Protein 1OV9 (pdb70)

Sequence (93 aa):
EITKTLLNIRSLRAYARELTIEQLEEALDKLTTVVQERKEAEAEEEITKTLLNIRSLRAYARELTIEQLEEALDKLTTVVQERKEAEAEEIAA

Nearest PDB structures (foldseek):
  1ov9-assembly1_A  TM=1.023E+00  e=1.925E-05  Vibrio cholerae
  1ov9-assembly1_B  TM=1.021E+00  e=7.893E-06  Vibrio cholerae

InterPro domains:
  IPR001801 DNA-binding protein H-NS-like [PIRSF002096] (3-137)
  IPR027444 DNA-binding protein H-NS-like, C-terminal domain [PF00816] (95-136)
  IPR027444 DNA-binding protein H-NS-like, C-terminal domain [SM00528] (90-137)
  IPR027454 Histone-like protein H-NS, N-terminal [G3DSA:1.10.287.1050] (1-83)
  IPR037150 Histone-like protein H-NS, C-terminal domain superfamily [G3DSA:4.10.430.10] (94-137)
  IPR054180 DNA-binding protein H-NS-like, N-terminal domain [PF22470] (3-80)

Radius of gyration: 13.74 Å; Cα contacts (8 Å, |Δi|>4): 67; chains: 2; bounding box: 31×22×45 Å

GO terms:
  GO:0000976 transcription cis-regulatory region binding (F, IPI)
  GO:0032993 protein-DNA complex (C, IPI)
  GO:0001217 DNA-binding transcription repressor activity (F, IPI)

Foldseek 3Di:
DVVVQVVDPVNVVVVCVVDDPVVVVVVVVVVVVVVVVVVVVVVVD/DVCCLVVPPVNVVVVCVVDDVVVVVVVVVVVVVVVVVVVVVVVVVPVD

B-factor: mean 50.63, std 19.45, range [20.98, 100.31]

Solvent-accessible surface area: 5938 Å² total; per-residue (Å²): 173,20,37,156,20,0,45,67,47,163,42,0,94,67,30,0,150,112,8,68,22,130,54,2,73,76,0,31,92,40,1,53,54,3,1,95,68,54,73,122,47,86,81,157,172,142,34,19,134,17,0,37,71,53,154,32,0,89,46,24,1,181,142,11,67,38,111,61,0,66,62,0,30,94,59,1,55,62,0,4,94,75,40,84,124,59,68,45,107,123,128,91,112

Organism: Vibrio cholerae serotype O1 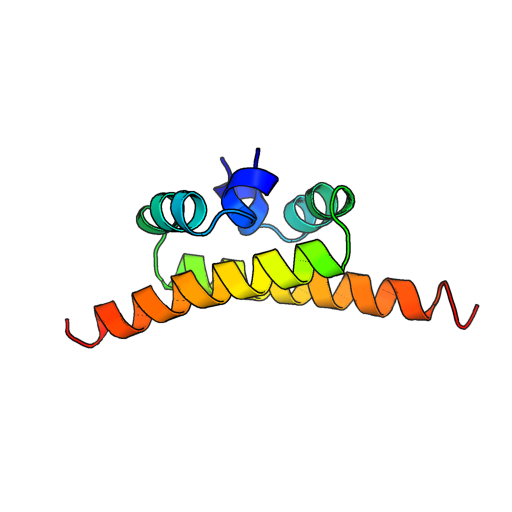(strain ATCC 39315 / El Tor Inaba N16961) (NCBI:txid243277)

Structure (mmCIF, N/CA/C/O backbone):
data_1OV9
#
_entry.id   1OV9
#
_cell.length_a   37.085
_cell.length_b   49.192
_cell.length_c   101.389
_cell.angle_alpha   90.00
_cell.angle_beta   90.00
_cell.angle_gamma   90.00
#
_symmetry.space_group_name_H-M   'I 2 2 2'
#
loop_
_entity.id
_entity.type
_entity.pdbx_description
1 polymer 'VicH protein'
2 water water
#
loop_
_atom_site.group_PDB
_atom_site.id
_atom_site.type_symbol
_atom_site.label_atom_id
_atom_site.label_alt_id
_atom_site.label_comp_id
_atom_site.label_asym_id
_atom_site.label_entity_id
_atom_site.label_seq_id
_atom_site.pdbx_PDB_ins_code
_atom_site.Cartn_x
_atom_site.Cartn_y
_atom_site.Cartn_z
_atom_site.occupancy
_atom_site.B_iso_or_equiv
_atom_site.auth_seq_id
_atom_site.auth_comp_id
_atom_site.auth_asym_id
_atom_site.auth_atom_id
_atom_site.pdbx_PDB_model_num
ATOM 1 N N . GLU A 1 2 ? 31.961 18.007 90.743 1.00 78.35 2 GLU A N 1
ATOM 2 C CA . GLU A 1 2 ? 32.911 17.918 89.594 1.00 78.28 2 GLU A CA 1
ATOM 3 C C . GLU A 1 2 ? 32.491 16.808 88.634 1.00 76.12 2 GLU A C 1
ATOM 4 O O . GLU A 1 2 ? 32.705 16.903 87.423 1.00 75.31 2 GLU A O 1
ATOM 10 N N . ILE A 1 3 ? 31.902 15.755 89.180 1.00 74.36 3 ILE A N 1
ATOM 11 C CA . ILE A 1 3 ? 31.397 14.652 88.371 1.00 69.93 3 ILE A CA 1
ATOM 12 C C . ILE A 1 3 ? 30.094 15.197 87.780 1.00 68.80 3 ILE A C 1
ATOM 13 O O . ILE A 1 3 ? 29.491 14.586 86.889 1.00 68.16 3 ILE A O 1
ATOM 18 N N . THR A 1 4 ? 29.686 16.363 88.272 1.00 65.52 4 THR A N 1
ATOM 19 C CA . THR A 1 4 ? 28.447 16.992 87.855 1.00 64.28 4 THR A CA 1
ATOM 20 C C . THR A 1 4 ? 28.463 17.806 86.560 1.00 63.37 4 THR A C 1
ATOM 21 O O . THR A 1 4 ? 27.442 17.957 85.904 1.00 67.65 4 THR A O 1
ATOM 25 N N . LYS A 1 5 ? 29.610 18.358 86.188 1.00 60.99 5 LYS A N 1
ATOM 26 C CA . LYS A 1 5 ? 29.654 19.129 84.950 1.00 59.59 5 LYS A CA 1
ATOM 27 C C . LYS A 1 5 ? 29.852 18.196 83.750 1.00 55.84 5 LYS A C 1
ATOM 28 O O . LYS A 1 5 ? 29.692 18.585 82.582 1.00 50.95 5 LYS A O 1
ATOM 34 N N . THR A 1 6 ? 30.220 16.956 84.052 1.00 53.04 6 THR A N 1
ATOM 35 C CA . THR A 1 6 ? 30.436 15.951 83.031 1.00 48.30 6 THR A CA 1
ATOM 36 C C . THR A 1 6 ? 29.115 15.272 82.717 1.00 44.21 6 THR A C 1
ATOM 37 O O . THR A 1 6 ? 28.676 15.250 81.571 1.00 44.14 6 THR A O 1
ATOM 41 N N . LEU A 1 7 ? 28.475 14.760 83.763 1.00 40.35 7 LEU A N 1
ATOM 42 C CA . LEU A 1 7 ? 27.219 14.066 83.622 1.00 38.75 7 LEU A CA 1
ATOM 43 C C . LEU A 1 7 ? 26.117 14.916 83.021 1.00 38.15 7 LEU A C 1
ATOM 44 O O . LEU A 1 7 ? 25.286 14.386 82.282 1.00 38.01 7 LEU A O 1
ATOM 49 N N . LEU A 1 8 ? 26.102 16.204 83.317 1.00 36.99 8 LEU A N 1
ATOM 50 C CA . LEU A 1 8 ? 25.031 17.070 82.834 1.00 36.62 8 LEU A CA 1
ATOM 51 C C . LEU A 1 8 ? 25.287 17.779 81.525 1.00 34.76 8 LEU A C 1
ATOM 52 O O . LEU A 1 8 ? 24.525 18.647 81.116 1.00 37.81 8 LEU A O 1
ATOM 57 N N . ASN A 1 9 ? 26.377 17.402 80.851 1.00 36.14 9 ASN A N 1
ATOM 58 C CA . ASN A 1 9 ? 26.709 17.968 79.546 1.00 36.33 9 ASN A CA 1
ATOM 59 C C . ASN A 1 9 ? 27.106 16.810 78.615 1.00 32.26 9 ASN A C 1
ATOM 60 O O . ASN A 1 9 ? 28.109 16.154 78.821 1.00 34.33 9 ASN A O 1
ATOM 65 N N . ILE A 1 10 ? 26.302 16.555 77.589 1.00 34.10 10 ILE A N 1
ATOM 66 C CA . ILE A 1 10 ? 26.597 15.463 76.678 1.00 36.23 10 ILE A CA 1
ATOM 67 C C . ILE A 1 10 ? 28.009 15.506 76.042 1.00 38.79 10 ILE A C 1
ATOM 68 O O . ILE A 1 10 ? 28.657 14.464 75.898 1.00 35.92 10 ILE A O 1
ATOM 73 N N . ARG A 1 11 ? 28.506 16.697 75.683 1.00 38.73 11 ARG A N 1
ATOM 74 C CA . ARG A 1 11 ? 29.826 16.822 75.057 1.00 42.44 11 ARG A CA 1
ATOM 75 C C . ARG A 1 11 ? 30.938 16.315 75.964 1.00 40.18 11 ARG A C 1
ATOM 76 O O . ARG A 1 11 ? 31.818 15.578 75.540 1.00 39.94 11 ARG A O 1
ATOM 84 N N . SER A 1 12 ? 30.893 16.716 77.223 1.00 41.65 12 SER A N 1
ATOM 85 C CA . SER A 1 12 ? 31.910 16.284 78.164 1.00 35.90 12 SER A CA 1
ATOM 86 C C . SER A 1 12 ? 31.706 14.814 78.509 1.00 34.73 12 SER A C 1
ATOM 87 O O . SER A 1 12 ? 32.670 14.042 78.659 1.00 33.29 12 SER A O 1
ATOM 90 N N . LEU A 1 13 ? 30.450 14.423 78.650 1.00 30.73 13 LEU A N 1
ATOM 91 C CA . LEU A 1 13 ? 30.164 13.040 78.998 1.00 33.77 13 LEU A CA 1
ATOM 92 C C . LEU A 1 13 ? 30.689 12.123 77.896 1.00 32.34 13 LEU A C 1
ATOM 93 O O . LEU A 1 13 ? 31.279 11.088 78.177 1.00 28.93 13 LEU A O 1
ATOM 98 N N . ARG A 1 14 ? 30.457 12.523 76.653 1.00 31.10 14 ARG A N 1
ATOM 99 C CA . ARG A 1 14 ? 30.894 11.802 75.454 1.00 36.69 14 ARG A CA 1
ATOM 100 C C . ARG A 1 14 ? 32.440 11.692 75.408 1.00 37.77 14 ARG A C 1
ATOM 101 O O . ARG A 1 14 ? 32.999 10.629 75.130 1.00 34.62 14 ARG A O 1
ATOM 109 N N . ALA A 1 15 ? 33.130 12.803 75.661 1.00 34.77 15 ALA A N 1
ATOM 110 C CA . ALA A 1 15 ? 34.592 12.818 75.682 1.00 35.06 15 ALA A CA 1
ATOM 111 C C . ALA A 1 15 ? 35.125 11.883 76.795 1.00 33.69 15 ALA A C 1
ATOM 112 O O . ALA A 1 15 ? 36.017 11.065 76.578 1.00 33.20 15 ALA A O 1
ATOM 114 N N . TYR A 1 16 ? 34.583 12.022 77.999 1.00 32.20 16 TYR A N 1
ATOM 115 C CA . TYR A 1 16 ? 35.000 11.149 79.092 1.00 33.10 16 TYR A CA 1
ATOM 116 C C . TYR A 1 16 ? 34.674 9.669 78.757 1.00 35.33 16 TYR A C 1
ATOM 117 O O . TYR A 1 16 ? 35.462 8.772 79.067 1.00 33.20 16 TYR A O 1
ATOM 126 N N . ALA A 1 17 ? 33.525 9.432 78.132 1.00 34.78 17 ALA A N 1
ATOM 127 C CA . ALA A 1 17 ? 33.081 8.092 77.741 1.00 36.20 17 ALA A CA 1
ATOM 128 C C . ALA A 1 17 ? 34.081 7.318 76.858 1.00 33.76 17 ALA A C 1
ATOM 129 O O . ALA A 1 17 ? 34.084 6.085 76.842 1.00 36.07 17 ALA A O 1
ATOM 131 N N . ARG A 1 18 ? 34.946 8.035 76.139 1.00 30.89 18 ARG A N 1
ATOM 132 C CA . ARG A 1 18 ? 35.924 7.375 75.269 1.00 29.21 18 ARG A CA 1
ATOM 133 C C . ARG A 1 18 ? 36.861 6.468 76.082 1.00 28.58 18 ARG A C 1
ATOM 134 O O . ARG A 1 18 ? 37.417 5.499 75.567 1.00 25.99 18 ARG A O 1
ATOM 142 N N . GLU A 1 19 ? 37.031 6.753 77.348 1.00 28.68 19 GLU A N 1
ATOM 143 C CA . GLU A 1 19 ? 37.908 5.887 78.108 1.00 31.38 19 GLU A CA 1
ATOM 144 C C . GLU A 1 19 ? 37.208 4.588 78.608 1.00 34.70 19 GLU A C 1
ATOM 145 O O . GLU A 1 19 ? 37.802 3.822 79.389 1.00 33.90 19 GLU A O 1
ATOM 151 N N . LEU A 1 20 ? 36.009 4.297 78.117 1.00 29.82 20 LEU A N 1
ATOM 152 C CA . LEU A 1 20 ? 35.251 3.161 78.629 1.00 27.39 20 LEU A CA 1
ATOM 153 C C . LEU A 1 20 ? 34.781 2.367 77.468 1.00 24.55 20 LEU A C 1
ATOM 154 O O . LEU A 1 20 ? 34.689 2.913 76.385 1.00 25.27 20 LEU A O 1
ATOM 159 N N . THR A 1 21 ? 34.510 1.089 77.695 1.00 23.44 21 THR A N 1
ATOM 160 C CA . THR A 1 21 ? 34.048 0.233 76.623 1.00 29.69 21 THR A CA 1
ATOM 161 C C . THR A 1 21 ? 32.534 0.268 76.652 1.00 28.32 21 THR A C 1
ATOM 162 O O . THR A 1 21 ? 31.955 0.720 77.639 1.00 28.18 21 THR A O 1
ATOM 166 N N . ILE A 1 22 ? 31.920 -0.217 75.588 1.00 26.62 22 ILE A N 1
ATOM 167 C CA . ILE A 1 22 ? 30.469 -0.219 75.511 1.00 30.61 22 ILE A CA 1
ATOM 168 C C . ILE A 1 22 ? 29.858 -1.042 76.611 1.00 31.94 22 ILE A C 1
ATOM 169 O O . ILE A 1 22 ? 28.806 -0.671 77.132 1.00 35.06 22 ILE A O 1
ATOM 174 N N . GLU A 1 23 ? 30.530 -2.122 77.001 1.00 32.32 23 GLU A N 1
ATOM 175 C CA . GLU A 1 23 ? 30.032 -2.951 78.088 1.00 35.56 23 GLU A CA 1
ATOM 176 C C . GLU A 1 23 ? 30.128 -2.169 79.389 1.00 36.60 23 GLU A C 1
ATOM 177 O O . GLU A 1 23 ? 29.198 -2.172 80.203 1.00 36.92 23 GLU A O 1
ATOM 183 N N . GLN A 1 24 ? 31.262 -1.475 79.620 1.00 33.36 24 GLN A N 1
ATOM 184 C CA . GLN A 1 24 ? 31.383 -0.683 80.852 1.00 35.13 24 GLN A CA 1
ATOM 185 C C . GLN A 1 24 ? 30.335 0.425 80.864 1.00 27.68 24 GLN A C 1
ATOM 186 O O . GLN A 1 24 ? 29.777 0.723 81.905 1.00 26.43 24 GLN A O 1
ATOM 192 N N . LEU A 1 25 ? 30.082 1.027 79.721 1.00 30.73 25 LEU A N 1
ATOM 193 C CA . LEU A 1 25 ? 29.076 2.089 79.626 1.00 36.31 25 LEU A CA 1
ATOM 194 C C . LEU A 1 25 ? 27.684 1.546 79.953 1.00 32.92 25 LEU A C 1
ATOM 195 O O . LEU A 1 25 ? 26.868 2.228 80.570 1.00 32.17 25 LEU A O 1
ATOM 200 N N . GLU A 1 26 ? 27.416 0.309 79.559 1.00 34.06 26 GLU A N 1
ATOM 201 C CA . GLU A 1 26 ? 26.137 -0.310 79.831 1.00 32.83 26 GLU A CA 1
ATOM 202 C C . GLU A 1 26 ? 26.044 -0.590 81.326 1.00 34.79 26 GLU A C 1
ATOM 203 O O . GLU A 1 26 ? 24.957 -0.538 81.907 1.00 37.62 26 GLU A O 1
ATOM 209 N N . GLU A 1 27 ? 27.180 -0.883 81.953 1.00 33.00 27 GLU A N 1
ATOM 210 C CA . GLU A 1 27 ? 27.166 -1.129 83.402 1.00 31.14 27 GLU A CA 1
ATOM 211 C C . GLU A 1 27 ? 26.902 0.188 84.161 1.00 30.90 27 GLU A C 1
ATOM 212 O O . GLU A 1 27 ? 26.157 0.218 85.156 1.00 26.22 27 GLU A O 1
ATOM 218 N N . ALA A 1 28 ? 27.524 1.272 83.706 1.00 29.60 28 ALA A N 1
ATOM 219 C CA . ALA A 1 28 ? 27.367 2.572 84.362 1.00 29.10 28 ALA A CA 1
ATOM 220 C C . ALA A 1 28 ? 25.918 2.999 84.265 1.00 25.07 28 ALA A C 1
ATOM 221 O O . ALA A 1 28 ? 25.360 3.614 85.154 1.00 29.72 28 ALA A O 1
ATOM 223 N N . LEU A 1 29 ? 25.310 2.666 83.129 1.00 25.55 29 LEU A N 1
ATOM 224 C CA . LEU A 1 29 ? 23.919 3.002 82.895 1.00 28.00 29 LEU A CA 1
ATOM 225 C C . LEU A 1 29 ? 23.011 2.225 83.875 1.00 26.99 29 LEU A C 1
ATOM 226 O O . LEU A 1 29 ? 22.082 2.790 84.472 1.00 25.68 29 LEU A O 1
ATOM 231 N N . ASP A 1 30 ? 23.279 0.937 84.054 1.00 22.80 30 ASP A N 1
ATOM 232 C CA . ASP A 1 30 ? 22.480 0.152 84.976 1.00 23.12 30 ASP A CA 1
ATOM 233 C C . ASP A 1 30 ? 22.621 0.693 86.367 1.00 23.09 30 ASP A C 1
ATOM 234 O O . ASP A 1 30 ? 21.637 0.819 87.083 1.00 27.58 30 ASP A O 1
ATOM 23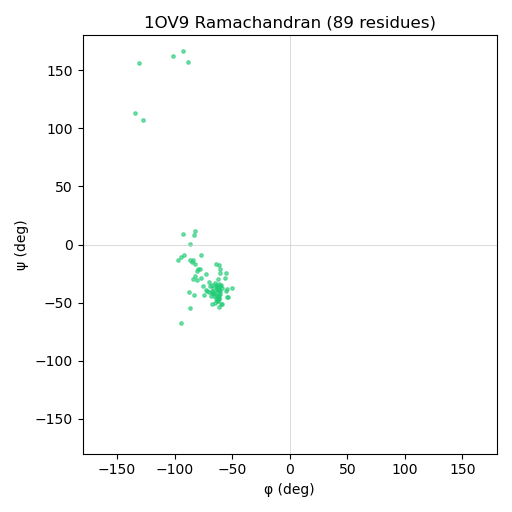9 N N . LYS A 1 31 ? 23.844 1.011 86.756 1.00 26.62 31 LYS A N 1
ATOM 240 C CA . LYS A 1 31 ? 24.040 1.565 88.097 1.00 28.67 31 LYS A CA 1
ATOM 241 C C . LYS A 1 31 ? 23.284 2.886 88.260 1.00 28.88 31 LYS A C 1
ATOM 242 O O . LYS A 1 31 ? 22.462 3.030 89.177 1.00 30.17 31 LYS A O 1
ATOM 248 N N . LEU A 1 32 ? 23.516 3.839 87.367 1.00 26.80 32 LEU A N 1
ATOM 249 C CA . LEU A 1 32 ? 22.821 5.124 87.438 1.00 26.77 32 LEU A CA 1
ATOM 250 C C . LEU A 1 32 ? 21.292 4.896 87.448 1.00 27.73 32 LEU A C 1
ATOM 251 O O . LEU A 1 32 ? 20.546 5.558 88.166 1.00 28.75 32 LEU A O 1
ATOM 256 N N . THR A 1 33 ? 20.835 3.952 86.643 1.00 25.34 33 THR A N 1
ATOM 257 C CA . THR A 1 33 ? 19.416 3.640 86.606 1.00 25.56 33 THR A CA 1
ATOM 258 C C . THR A 1 33 ? 19.010 3.181 88.015 1.00 27.43 33 THR A C 1
ATOM 259 O O . THR A 1 33 ? 17.947 3.515 88.512 1.00 29.63 33 THR A O 1
ATOM 263 N N . THR A 1 34 ? 19.857 2.414 88.669 1.00 24.40 34 THR A N 1
ATOM 264 C CA . THR A 1 34 ? 19.497 1.931 89.991 1.00 27.21 34 THR A CA 1
ATOM 265 C C . THR A 1 34 ? 19.329 3.073 91.027 1.00 33.32 34 THR A C 1
ATOM 266 O O . THR A 1 34 ? 18.335 3.128 91.788 1.00 30.05 34 THR A O 1
ATOM 270 N N . VAL A 1 35 ? 20.292 3.990 91.042 1.00 32.85 35 VAL A N 1
ATOM 271 C CA . VAL A 1 35 ? 20.300 5.123 91.949 1.00 31.89 35 VAL A CA 1
ATOM 272 C C . VAL A 1 35 ? 19.048 5.954 91.729 1.00 34.61 35 VAL A C 1
ATOM 273 O O . VAL A 1 35 ? 18.325 6.255 92.684 1.00 35.75 35 VAL A O 1
ATOM 277 N N . VAL A 1 36 ? 18.793 6.311 90.475 1.00 35.04 36 VAL A N 1
ATOM 278 C CA . VAL A 1 36 ? 17.602 7.097 90.139 1.00 29.90 36 VAL A CA 1
ATOM 279 C C . VAL A 1 36 ? 16.313 6.439 90.635 1.00 30.09 36 VAL A C 1
ATOM 280 O O . VAL A 1 36 ? 15.448 7.097 91.203 1.00 31.85 36 VAL A O 1
ATOM 284 N N . GLN A 1 37 ? 16.186 5.135 90.428 1.00 31.45 37 GLN A N 1
ATOM 285 C CA . GLN A 1 37 ? 14.993 4.395 90.836 1.00 34.88 37 GLN A CA 1
ATOM 286 C C . GLN A 1 37 ? 14.817 4.302 92.334 1.00 37.46 37 GLN A C 1
AT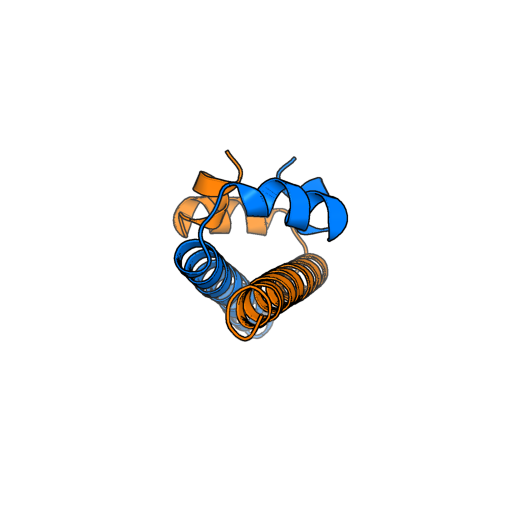OM 287 O O . GLN A 1 37 ? 13.690 4.306 92.832 1.00 39.35 37 GLN A O 1
ATOM 293 N N . GLU A 1 38 ? 15.928 4.200 93.058 1.00 36.48 38 GLU A N 1
ATOM 294 C CA . GLU A 1 38 ? 15.866 4.125 94.512 1.00 37.91 38 GLU A CA 1
ATOM 295 C C . GLU A 1 38 ? 15.499 5.489 95.064 1.00 37.04 38 GLU A C 1
ATOM 296 O O . GLU A 1 38 ? 14.969 5.589 96.161 1.00 39.78 38 GLU A O 1
ATOM 302 N N . ARG A 1 39 ? 15.813 6.535 94.303 1.00 36.45 39 ARG A N 1
ATOM 303 C CA . ARG A 1 39 ? 15.477 7.888 94.714 1.00 41.43 39 ARG A CA 1
ATOM 304 C C . ARG A 1 39 ? 14.026 8.241 94.380 1.00 44.53 39 ARG A C 1
ATOM 305 O O . ARG A 1 39 ? 13.483 9.200 94.908 1.00 45.52 39 ARG A O 1
ATOM 313 N N . LYS A 1 40 ? 13.399 7.469 93.499 1.00 42.86 40 LYS A N 1
ATOM 314 C CA . LYS A 1 40 ? 12.008 7.710 93.151 1.00 45.05 40 LYS A CA 1
ATOM 315 C C . LYS A 1 40 ? 11.126 6.959 94.146 1.00 44.30 40 LYS A C 1
ATOM 316 O O . LYS A 1 40 ? 10.117 7.486 94.602 1.00 41.56 40 LYS A O 1
ATOM 322 N N . GLU A 1 41 ? 11.534 5.744 94.478 1.00 47.77 41 GLU A N 1
ATOM 323 C CA . GLU A 1 41 ? 10.815 4.893 95.424 1.00 52.20 41 GLU A CA 1
ATOM 324 C C . GLU A 1 41 ? 10.807 5.596 96.768 1.00 54.50 41 GLU A C 1
ATOM 325 O O . GLU A 1 41 ? 9.894 5.450 97.581 1.00 56.22 41 GLU A O 1
ATOM 331 N N . ALA A 1 42 ? 11.860 6.376 96.981 1.00 57.28 42 ALA A N 1
ATOM 332 C CA . ALA A 1 42 ? 12.050 7.114 98.208 1.00 60.78 42 ALA A CA 1
ATOM 333 C C . ALA A 1 42 ? 11.246 8.432 98.300 1.00 62.42 42 ALA A C 1
ATOM 334 O O . ALA A 1 42 ? 10.871 8.836 99.405 1.00 62.84 42 ALA A O 1
ATOM 336 N N . GLU A 1 43 ? 10.996 9.082 97.193 1.00 63.68 43 GLU A N 1
ATOM 337 C CA . GLU A 1 43 ? 10.234 10.336 97.211 1.00 65.73 43 GLU A CA 1
ATOM 338 C C . GLU A 1 43 ? 8.743 10.078 97.305 1.00 66.61 43 GLU A C 1
ATOM 339 O O . GLU A 1 43 ? 7.979 10.947 97.705 1.00 67.58 43 GLU A O 1
ATOM 345 N N . ALA A 1 44 ? 8.322 8.872 96.927 1.00 68.89 44 ALA A N 1
ATOM 346 C CA . ALA A 1 44 ? 6.912 8.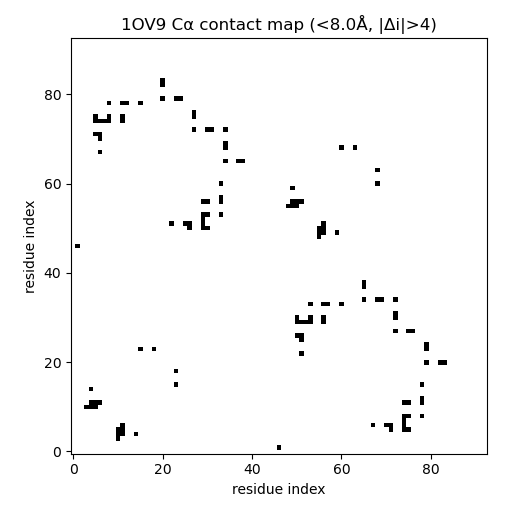523 96.961 1.00 70.48 44 ALA A CA 1
ATOM 347 C C . ALA A 1 44 ? 6.419 8.055 98.324 1.00 72.36 44 ALA A C 1
ATOM 348 O O . ALA A 1 44 ? 5.246 8.222 98.646 1.00 72.13 44 ALA A O 1
ATOM 350 N N . GLU A 1 45 ? 7.300 7.446 99.119 1.00 75.39 45 GLU A N 1
ATOM 351 C CA . GLU A 1 45 ? 6.896 7.017 100.453 1.00 80.73 45 GLU A CA 1
ATOM 352 C C . GLU A 1 45 ? 7.051 8.276 101.309 1.00 82.96 45 GLU A C 1
ATOM 353 O O . GLU A 1 45 ? 6.902 8.253 102.533 1.00 84.68 45 GLU A O 1
ATOM 359 N N . GLU A 1 46 ? 7.311 9.384 100.615 1.00 85.47 46 GLU A N 1
ATOM 360 C CA . GLU A 1 46 ? 7.521 10.684 101.242 1.00 87.07 46 GLU A CA 1
ATOM 361 C C . GLU A 1 46 ? 6.474 11.700 100.792 1.00 87.80 46 GLU A C 1
ATOM 362 O O . GLU A 1 46 ? 5.781 11.458 99.778 1.00 86.01 46 GLU A O 1
ATOM 368 N N . GLU B 1 2 ? 38.472 8.628 87.627 1.00 79.02 2 GLU B N 1
ATOM 369 C CA . GLU B 1 2 ? 37.774 9.331 88.740 1.00 78.24 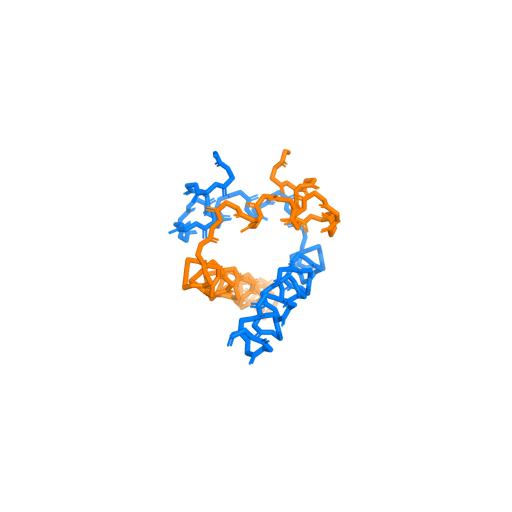2 GLU B CA 1
ATOM 370 C C . GLU B 1 2 ? 36.250 9.261 88.587 1.00 76.50 2 GLU B C 1
ATOM 371 O O . GLU B 1 2 ? 35.518 8.921 89.524 1.00 75.80 2 GLU B O 1
ATOM 377 N N . ILE B 1 3 ? 35.771 9.609 87.393 1.00 73.41 3 ILE B N 1
ATOM 378 C CA . ILE B 1 3 ? 34.340 9.558 87.171 1.00 70.61 3 ILE B CA 1
ATOM 379 C C . ILE B 1 3 ? 34.020 8.094 86.980 1.00 69.39 3 ILE B C 1
ATOM 380 O O . ILE B 1 3 ? 32.922 7.663 87.309 1.00 70.43 3 ILE B O 1
ATOM 385 N N . THR B 1 4 ? 34.984 7.343 86.469 1.00 67.80 4 THR B N 1
ATOM 386 C CA . THR B 1 4 ? 34.823 5.915 86.207 1.00 67.30 4 THR B CA 1
ATOM 387 C C . THR B 1 4 ? 34.532 5.151 87.474 1.00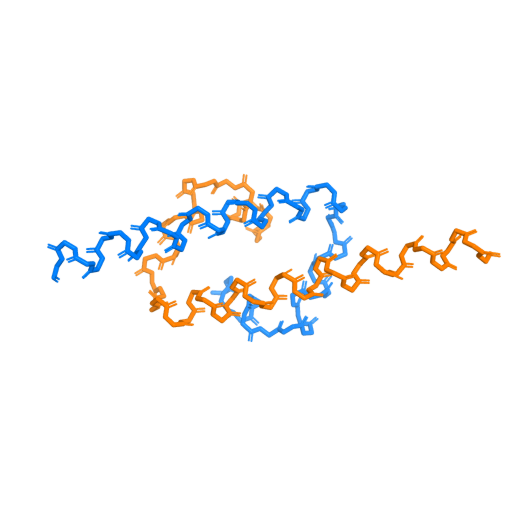 68.23 4 THR B C 1
ATOM 388 O O . THR B 1 4 ? 33.713 4.234 87.506 1.00 68.54 4 THR B O 1
ATOM 392 N N . LYS B 1 5 ? 35.215 5.550 88.528 1.00 67.57 5 LYS B N 1
ATOM 393 C CA . LYS B 1 5 ? 35.065 4.890 89.804 1.00 68.59 5 LYS B CA 1
ATOM 394 C C . LYS B 1 5 ? 33.793 5.311 90.527 1.00 64.23 5 LYS B C 1
ATOM 395 O O . LYS B 1 5 ? 33.284 4.595 91.394 1.00 61.48 5 LYS B O 1
ATOM 401 N N . THR B 1 6 ? 33.267 6.463 90.144 1.00 61.27 6 THR B N 1
ATOM 402 C CA . THR B 1 6 ? 32.049 6.964 90.730 1.00 57.40 6 THR B CA 1
ATOM 403 C C . THR B 1 6 ? 30.895 6.292 90.006 1.00 56.30 6 THR B C 1
ATOM 404 O O . THR B 1 6 ? 29.943 5.834 90.641 1.00 57.45 6 THR B O 1
ATOM 408 N N . LEU B 1 7 ? 30.995 6.211 88.683 1.00 52.03 7 LEU B N 1
ATOM 409 C CA . LEU B 1 7 ? 29.929 5.607 87.890 1.00 50.99 7 LEU B CA 1
ATOM 410 C C . LEU B 1 7 ? 29.915 4.088 87.980 1.00 51.23 7 LEU B C 1
ATOM 411 O O . LEU B 1 7 ? 28.843 3.487 87.992 1.00 51.37 7 LEU B O 1
ATOM 416 N N . LEU B 1 8 ? 31.096 3.475 88.059 1.00 49.96 8 LEU B N 1
ATOM 417 C CA . LEU B 1 8 ? 31.220 2.018 88.096 1.00 46.78 8 LEU B CA 1
ATOM 418 C C . LEU B 1 8 ? 31.115 1.393 89.474 1.00 46.90 8 LEU B C 1
ATOM 419 O O . LEU B 1 8 ? 31.209 0.175 89.627 1.00 45.55 8 LEU B O 1
ATOM 424 N N . ASN B 1 9 ? 30.915 2.228 90.482 1.00 48.21 9 ASN B N 1
ATOM 425 C CA . ASN B 1 9 ? 30.763 1.722 91.834 1.00 50.46 9 ASN B CA 1
ATOM 426 C C . ASN B 1 9 ? 29.484 2.288 92.436 1.00 47.22 9 ASN B C 1
ATOM 427 O O . ASN B 1 9 ? 29.416 3.464 92.797 1.00 42.17 9 ASN B O 1
ATOM 432 N N . ILE B 1 10 ? 28.487 1.416 92.546 1.00 46.16 10 ILE B N 1
ATOM 433 C CA . ILE B 1 10 ? 27.153 1.757 93.034 1.00 46.87 10 ILE B CA 1
ATOM 434 C C . ILE B 1 10 ? 27.146 2.529 94.344 1.00 48.49 10 ILE B C 1
ATOM 435 O O . ILE B 1 10 ? 26.336 3.446 94.552 1.00 45.51 10 ILE B O 1
ATOM 440 N N . ARG B 1 11 ? 28.070 2.165 95.226 1.00 50.09 11 ARG B N 1
ATOM 441 C CA . ARG B 1 11 ? 28.216 2.805 96.524 1.00 53.05 11 ARG B CA 1
ATOM 442 C C . ARG B 1 11 ? 28.636 4.289 96.408 1.00 49.03 11 ARG B C 1
ATOM 443 O O . ARG B 1 11 ? 28.027 5.166 97.006 1.00 51.58 11 ARG B O 1
ATOM 451 N N . SER B 1 12 ? 29.692 4.550 95.629 1.00 43.94 12 SER B N 1
ATOM 452 C CA . SER B 1 12 ? 30.203 5.900 95.450 1.00 43.02 12 SER B CA 1
ATOM 453 C C . SER B 1 12 ? 29.260 6.727 94.607 1.00 44.24 12 SER B C 1
ATOM 454 O O . SER B 1 12 ? 29.063 7.912 94.871 1.00 46.67 12 SER B O 1
ATOM 457 N N . LEU B 1 13 ? 28.707 6.107 93.579 1.00 43.37 13 LEU B N 1
ATOM 458 C CA . LEU B 1 13 ? 27.767 6.786 92.696 1.00 41.89 13 LEU B CA 1
ATOM 459 C C . LEU B 1 13 ? 26.570 7.242 93.522 1.00 40.28 13 LEU B C 1
ATOM 460 O O . LEU B 1 13 ? 26.065 8.355 93.365 1.00 41.44 13 LEU B O 1
ATOM 465 N N . ARG B 1 14 ? 26.112 6.368 94.417 1.00 41.70 14 ARG B N 1
ATOM 466 C CA . ARG B 1 14 ? 24.968 6.673 95.275 1.00 45.36 14 ARG B CA 1
ATOM 467 C C . ARG B 1 14 ? 25.198 7.875 96.208 1.00 45.89 14 ARG B C 1
ATOM 468 O O . ARG B 1 14 ? 24.277 8.643 96.479 1.00 46.72 14 ARG B O 1
ATOM 476 N N . ALA B 1 15 ? 26.414 8.025 96.706 1.00 45.36 15 ALA B N 1
ATOM 477 C CA . ALA B 1 15 ? 26.721 9.128 97.602 1.00 48.16 15 ALA B CA 1
ATOM 478 C C . ALA B 1 15 ? 26.631 10.420 96.808 1.00 50.35 15 ALA B C 1
ATOM 479 O O . ALA B 1 15 ? 25.943 11.369 97.206 1.00 51.36 15 ALA B O 1
ATOM 481 N N . TYR B 1 16 ? 27.320 10.450 95.683 1.00 50.55 16 TYR B N 1
ATOM 482 C CA . TYR B 1 16 ? 27.311 11.630 94.831 1.00 53.43 16 TYR B CA 1
ATOM 483 C C . TYR B 1 16 ? 25.897 12.067 94.481 1.00 52.44 16 TYR B C 1
ATOM 484 O O . TYR B 1 16 ? 25.568 13.251 94.531 1.00 51.88 16 TYR B O 1
ATOM 493 N N . ALA B 1 17 ? 25.067 11.094 94.108 1.00 51.30 17 ALA B N 1
ATOM 494 C CA . ALA B 1 17 ? 23.702 11.356 93.709 1.00 52.84 17 ALA B CA 1
ATOM 495 C C . ALA B 1 17 ? 22.923 12.105 94.782 1.00 54.58 17 ALA B C 1
ATOM 496 O O . ALA B 1 17 ? 21.998 12.856 94.462 1.00 53.42 17 ALA B O 1
ATOM 498 N N . ARG B 1 18 ? 23.289 11.914 96.037 1.00 59.66 18 ARG B N 1
ATOM 499 C CA . ARG B 1 18 ? 22.576 12.603 97.119 1.00 64.27 18 ARG B CA 1
ATOM 500 C C . ARG B 1 18 ? 22.667 14.105 97.034 1.00 63.95 18 ARG B C 1
ATOM 501 O O . ARG B 1 18 ? 21.886 14.812 97.646 1.00 66.87 18 ARG B O 1
ATOM 509 N N . GLU B 1 19 ? 23.641 14.593 96.260 1.00 64.37 19 GLU B N 1
ATOM 510 C CA . GLU B 1 19 ? 23.838 16.018 96.046 1.00 62.43 19 GLU B CA 1
ATOM 511 C C . GLU B 1 19 ? 22.967 16.526 94.885 1.00 59.70 19 GLU B C 1
ATOM 512 O O . GLU B 1 19 ? 22.804 17.739 94.707 1.00 55.51 19 GLU B O 1
ATOM 518 N N . LEU B 1 20 ? 22.416 15.618 94.106 1.00 56.80 20 LEU B N 1
ATOM 519 C CA . LEU B 1 20 ? 21.592 16.022 92.968 1.00 54.38 20 LEU B CA 1
ATOM 520 C C . LEU B 1 20 ? 20.094 15.913 93.241 1.00 51.94 20 LEU B C 1
ATOM 521 O O . LEU B 1 20 ? 19.688 15.234 94.175 1.00 53.82 20 LEU B O 1
ATOM 526 N N . THR B 1 21 ? 19.307 16.587 92.430 1.00 49.32 21 THR B N 1
ATOM 527 C CA . THR B 1 21 ? 17.853 16.577 92.519 1.00 47.32 21 THR B CA 1
ATOM 528 C C . THR B 1 21 ? 17.450 15.396 91.648 1.00 46.52 21 THR B C 1
ATOM 529 O O . THR B 1 21 ? 18.227 14.981 90.783 1.00 48.74 21 THR B O 1
ATOM 533 N N . ILE B 1 22 ? 16.264 14.848 91.891 1.00 41.93 22 ILE B N 1
ATOM 534 C CA . ILE B 1 22 ? 15.807 13.734 91.080 1.00 44.75 22 ILE B CA 1
ATOM 535 C C . ILE B 1 22 ? 15.763 14.179 89.605 1.00 45.07 22 ILE B C 1
ATOM 536 O O . ILE B 1 22 ? 16.112 13.411 88.705 1.00 43.42 22 ILE B O 1
ATOM 541 N N . GLU B 1 23 ? 15.376 15.421 89.361 1.00 45.59 23 GLU B N 1
ATOM 542 C CA . GLU B 1 23 ? 15.301 15.948 87.999 1.00 46.49 23 GLU B CA 1
ATOM 543 C C . GLU B 1 23 ? 16.690 16.038 87.385 1.00 44.67 23 GLU B C 1
ATOM 544 O O . GLU B 1 23 ? 16.880 15.743 86.195 1.00 38.81 23 GLU B O 1
ATOM 550 N N . GLN B 1 24 ? 17.658 16.467 88.186 1.00 41.84 24 GLN B N 1
ATOM 551 C CA . GLN B 1 24 ? 19.028 16.568 87.702 1.00 43.71 24 GLN B CA 1
ATOM 552 C C . GLN B 1 24 ? 19.498 15.143 87.444 1.00 41.14 24 GLN B C 1
ATOM 553 O O . GLN B 1 24 ? 20.224 14.894 86.478 1.00 42.09 24 GLN B O 1
ATOM 559 N N . LEU B 1 25 ? 19.068 14.226 88.308 1.00 37.24 25 LEU B N 1
ATOM 560 C CA . LEU B 1 25 ? 19.420 12.814 88.180 1.00 36.26 25 LEU B CA 1
ATOM 561 C C . LEU B 1 25 ? 18.827 12.167 86.925 1.00 35.11 25 LEU B C 1
ATOM 562 O O . LEU B 1 25 ? 19.515 11.398 86.256 1.00 33.23 25 LEU B O 1
ATOM 567 N N . GLU B 1 26 ? 17.570 12.476 86.611 1.00 35.31 26 GLU B N 1
ATOM 568 C CA . GLU B 1 26 ? 16.920 11.951 85.415 1.00 34.31 26 GLU B CA 1
ATOM 569 C C . GLU B 1 26 ? 17.549 12.560 84.172 1.00 37.10 26 GLU B C 1
ATOM 570 O O . GLU B 1 26 ? 17.666 11.895 83.147 1.00 40.93 26 GLU B O 1
ATOM 576 N N . GLU B 1 27 ? 17.937 13.825 84.267 1.00 36.32 27 GLU B N 1
ATOM 577 C CA . GLU B 1 27 ? 18.599 14.509 83.162 1.00 35.36 27 GLU B CA 1
ATOM 578 C C . GLU B 1 27 ? 19.923 13.798 82.864 1.00 37.57 27 GLU B C 1
ATOM 579 O O . GLU B 1 27 ? 20.284 13.590 81.700 1.00 35.48 27 GLU B O 1
ATOM 585 N N . ALA B 1 28 ? 20.655 13.465 83.930 1.00 34.59 28 ALA B N 1
ATOM 586 C CA . ALA B 1 28 ? 21.925 12.772 83.806 1.00 30.78 28 ALA B CA 1
ATOM 587 C C . ALA B 1 28 ? 21.676 11.405 83.201 1.00 29.95 28 ALA B C 1
ATOM 588 O O . ALA B 1 28 ? 22.387 10.997 82.304 1.00 29.40 28 ALA B O 1
ATOM 590 N N . LEU B 1 29 ? 20.649 10.706 83.657 1.00 32.46 29 LEU B N 1
ATOM 591 C CA . LEU B 1 29 ? 20.378 9.377 83.125 1.00 32.06 29 LEU B CA 1
ATOM 592 C C . LEU B 1 29 ? 20.043 9.452 81.635 1.00 31.54 29 LEU B C 1
ATOM 593 O O . LEU B 1 29 ? 20.446 8.604 80.834 1.00 31.44 29 LEU B O 1
ATOM 598 N N . ASP B 1 30 ? 19.305 10.489 81.233 1.00 33.40 30 ASP B N 1
ATOM 599 C CA . ASP B 1 30 ? 18.971 10.594 79.818 1.00 33.47 30 ASP B CA 1
ATOM 600 C C . ASP B 1 30 ? 20.181 10.880 78.969 1.00 30.77 30 ASP B C 1
ATOM 601 O O . ASP B 1 30 ? 20.319 10.334 77.883 1.00 32.02 30 ASP B O 1
ATOM 606 N N . LYS B 1 31 ? 21.074 11.750 79.455 1.00 34.76 31 LYS B N 1
ATOM 607 C CA . LYS B 1 31 ? 22.285 12.077 78.692 1.00 36.14 31 LYS B CA 1
ATOM 608 C C . LYS B 1 31 ? 23.165 10.837 78.528 1.00 32.04 31 LYS B C 1
ATOM 609 O O . LYS B 1 31 ? 23.604 10.555 77.431 1.00 34.57 31 LYS B O 1
ATOM 615 N N . LEU B 1 32 ? 23.429 10.108 79.607 1.00 26.24 32 LEU B N 1
ATOM 616 C CA . LEU B 1 32 ? 24.226 8.894 79.525 1.00 26.47 32 LEU B CA 1
ATOM 617 C C . LEU B 1 32 ? 23.590 7.846 78.603 1.00 24.72 32 LEU B C 1
ATOM 618 O O . LEU B 1 32 ? 24.289 7.108 77.934 1.00 25.93 32 LEU B O 1
ATOM 623 N N . THR B 1 33 ? 22.267 7.771 78.594 1.00 26.49 33 THR B N 1
ATOM 624 C CA . THR B 1 33 ? 21.546 6.856 77.722 1.00 22.63 33 THR B CA 1
ATOM 625 C C . THR B 1 33 ? 21.860 7.243 76.276 1.00 24.62 33 THR B C 1
ATOM 626 O O . THR B 1 33 ? 22.151 6.395 75.461 1.00 29.70 33 THR B O 1
ATOM 630 N N . THR B 1 34 ? 21.785 8.527 75.958 1.00 26.98 34 THR B N 1
ATOM 631 C CA . THR B 1 34 ? 22.054 8.992 74.603 1.00 31.46 34 THR B CA 1
ATOM 632 C C . THR B 1 34 ? 23.502 8.746 74.171 1.00 34.67 34 THR B C 1
ATOM 633 O O . THR B 1 34 ? 23.768 8.493 72.992 1.00 35.21 34 THR B O 1
ATOM 637 N N . VAL B 1 35 ? 24.442 8.858 75.106 1.00 33.32 35 VAL B N 1
ATOM 638 C CA . VAL B 1 35 ? 25.841 8.585 74.786 1.00 35.57 35 VAL B CA 1
ATOM 639 C C . VAL B 1 35 ? 26.037 7.098 74.489 1.00 34.69 35 VAL B C 1
ATOM 640 O O . VAL B 1 35 ? 26.764 6.728 73.568 1.00 33.61 35 VAL B O 1
ATOM 644 N N . VAL B 1 36 ? 25.396 6.256 75.281 1.00 36.71 36 VAL B N 1
ATOM 645 C CA . VAL B 1 36 ? 25.502 4.820 75.096 1.00 38.50 36 VAL B CA 1
ATOM 646 C C . VAL B 1 36 ? 24.885 4.458 73.749 1.00 41.57 36 VAL B C 1
ATOM 647 O O . VAL B 1 36 ? 25.344 3.524 73.073 1.00 35.87 36 VAL B O 1
ATOM 651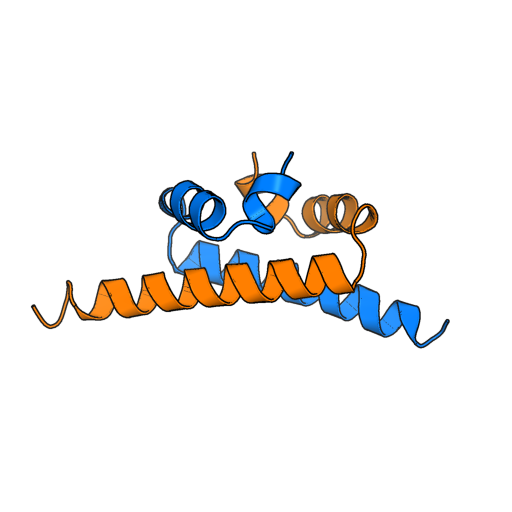 N N . GLN B 1 37 ? 23.858 5.196 73.350 1.00 45.51 37 GLN B N 1
ATOM 652 C CA . GLN B 1 37 ? 23.194 4.943 72.076 1.00 48.90 37 GLN B CA 1
ATOM 653 C C . GLN B 1 37 ? 24.041 5.416 70.906 1.00 48.85 37 GLN B C 1
ATOM 654 O O . GLN B 1 37 ? 24.130 4.708 69.907 1.00 50.87 37 GLN B O 1
ATOM 660 N N . GLU B 1 38 ? 24.632 6.606 71.030 1.00 48.56 38 GLU B N 1
ATOM 661 C CA . GLU B 1 38 ? 25.497 7.166 69.979 1.00 50.93 38 GLU B CA 1
ATOM 662 C C . GLU B 1 38 ? 26.721 6.256 69.807 1.00 52.30 38 GLU B C 1
ATOM 663 O O . GLU B 1 38 ? 27.160 6.003 68.695 1.00 53.39 38 GLU B O 1
ATOM 669 N N . ARG B 1 39 ? 27.272 5.758 70.898 1.00 51.23 39 ARG B N 1
ATOM 670 C CA . ARG B 1 39 ? 28.388 4.818 70.780 1.00 48.86 39 ARG B CA 1
ATOM 671 C C . ARG B 1 39 ? 28.068 3.461 70.067 1.00 48.96 39 ARG B C 1
ATOM 672 O O . ARG B 1 39 ? 28.862 2.974 69.251 1.00 47.22 39 ARG B O 1
ATOM 680 N N . LYS B 1 40 ? 26.956 2.839 70.411 1.00 48.76 40 LYS B N 1
ATOM 681 C CA . LYS B 1 40 ? 26.547 1.576 69.770 1.00 51.56 40 LYS B CA 1
ATOM 682 C C . LYS B 1 40 ? 26.388 1.830 68.261 1.00 55.51 40 LYS B C 1
ATOM 683 O O . LYS B 1 40 ? 26.941 1.129 67.408 1.00 54.44 40 LYS B O 1
ATOM 689 N N . GLU B 1 41 ? 25.619 2.868 67.941 1.00 61.59 41 GLU B N 1
ATOM 690 C CA . GLU B 1 41 ? 25.366 3.263 66.566 1.00 65.14 41 GLU B CA 1
ATOM 691 C C . GLU B 1 41 ? 26.628 3.720 65.844 1.00 68.76 41 GLU B C 1
ATOM 692 O O . GLU B 1 41 ? 26.681 3.808 64.619 1.00 68.86 41 GLU B O 1
ATOM 698 N N . ALA B 1 42 ? 27.682 4.028 66.616 1.00 71.07 42 ALA B N 1
ATOM 699 C CA . ALA B 1 42 ? 28.922 4.472 66.013 1.00 73.96 42 ALA B CA 1
ATOM 700 C C . ALA B 1 42 ? 29.762 3.266 65.618 1.00 76.13 42 ALA B C 1
ATOM 701 O O . ALA B 1 42 ? 30.690 3.313 64.818 1.00 76.92 42 ALA B O 1
ATOM 703 N N . GLU B 1 43 ? 29.360 2.109 66.184 1.00 77.36 43 GLU B N 1
ATOM 704 C CA . GLU B 1 43 ? 30.067 0.880 65.986 1.00 80.45 43 GLU B CA 1
ATOM 705 C C . GLU B 1 43 ? 29.499 -0.022 64.903 1.00 80.85 43 GLU B C 1
ATOM 706 O O . GLU B 1 43 ? 30.160 -0.970 64.503 1.00 80.15 43 GLU B O 1
ATOM 712 N N . ALA B 1 44 ? 28.292 0.272 64.448 1.00 83.47 44 ALA B N 1
ATOM 713 C CA . ALA B 1 44 ? 27.641 -0.522 63.406 1.00 85.68 44 ALA B CA 1
ATOM 714 C C . ALA B 1 44 ? 28.191 -0.084 62.061 1.00 87.18 44 ALA B C 1
ATOM 715 O O . ALA B 1 44 ? 28.135 -0.849 61.089 1.00 88.19 44 ALA B O 1
ATOM 717 N N . GLU B 1 45 ? 28.715 1.130 62.028 1.00 88.60 45 GLU B N 1
ATOM 718 C CA . GLU B 1 45 ? 29.273 1.736 60.818 1.00 89.48 45 GLU B CA 1
ATOM 719 C C . GLU B 1 45 ? 30.769 1.508 60.633 1.00 88.45 45 GLU B C 1
ATOM 720 O O . GLU B 1 45 ? 31.334 1.835 59.597 1.00 88.14 45 GLU B O 1
ATOM 726 N N . GLU B 1 46 ? 31.417 0.965 61.664 1.00 89.37 46 GLU B N 1
ATOM 727 C CA . GLU B 1 46 ? 32.833 0.644 61.566 1.00 89.26 46 GLU B CA 1
ATOM 728 C C . GLU B 1 46 ? 32.812 -0.813 61.152 1.00 90.07 46 GLU B C 1
ATOM 729 O O . GLU B 1 46 ? 33.828 -1.388 60.781 1.00 88.99 46 GLU B O 1
ATOM 735 N N . ILE B 1 47 ? 31.612 -1.388 61.222 1.00 91.30 47 ILE B N 1
ATOM 736 C CA . ILE B 1 47 ? 31.330 -2.778 60.896 1.00 93.09 47 ILE B CA 1
ATOM 737 C C . ILE B 1 47 ? 30.854 -2.953 59.452 1.00 94.93 47 ILE B C 1
ATOM 738 O O . ILE B 1 47 ? 31.533 -3.566 58.634 1.00 96.43 47 ILE B O 1
ATOM 743 N N . ALA B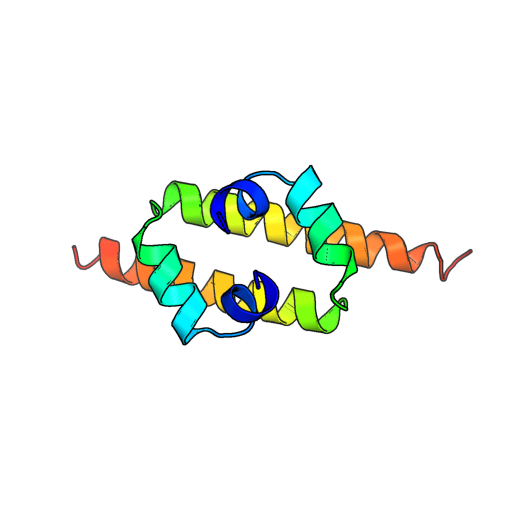 1 48 ? 29.666 -2.427 59.156 1.00 95.54 48 ALA B N 1
ATOM 744 C CA . ALA B 1 48 ? 29.098 -2.529 57.814 1.00 95.79 48 ALA B CA 1
ATOM 745 C C . ALA B 1 48 ? 29.992 -1.857 56.781 1.00 95.86 48 ALA B C 1
ATOM 746 O O . ALA B 1 48 ? 29.908 -2.138 55.584 1.00 96.35 48 ALA B O 1
ATOM 748 N N . ALA B 1 49 ? 30.852 -0.956 57.264 1.00 95.69 49 ALA B N 1
ATOM 749 C CA . ALA B 1 49 ? 31.774 -0.227 56.407 1.00 96.06 49 ALA B CA 1
ATOM 750 C C . ALA B 1 49 ? 33.172 -0.834 56.471 1.00 96.84 49 ALA B C 1
ATOM 751 O O . ALA B 1 49 ? 33.867 -0.830 55.434 1.00 96.37 49 ALA B O 1
#

Secondary structure (DSSP, 8-state):
-THHHHT-HHHHHHHHTTS-HHHHHHHHHHHHHHHHHHHHHHH--/-HHHHHS-HHHHHHHHTTS-HHHHHHHHHHHHHHHHHHHHHHSTTT--

CATH classification: 1.10.287.1050